Protein AF-A0A183F037-F1 (afdb_monomer)

Structure (mmCIF, N/CA/C/O backbone):
data_AF-A0A183F037-F1
#
_entry.id   AF-A0A183F037-F1
#
loop_
_atom_site.group_PDB
_atom_site.id
_atom_site.type_symbol
_atom_site.label_atom_id
_atom_site.label_alt_id
_atom_site.label_comp_id
_atom_site.label_asym_id
_atom_site.label_entity_id
_atom_site.label_seq_id
_atom_site.pdbx_PDB_ins_code
_atom_site.Cartn_x
_atom_site.Cartn_y
_atom_site.Cartn_z
_atom_site.occupancy
_atom_site.B_iso_or_equiv
_atom_site.auth_seq_id
_atom_site.auth_comp_id
_atom_site.auth_asym_id
_atom_site.auth_atom_id
_atom_site.pdbx_PDB_model_num
ATOM 1 N N . MET A 1 1 ? -24.346 15.676 12.604 1.00 66.50 1 MET A N 1
ATOM 2 C CA . MET A 1 1 ? -23.785 14.468 13.257 1.00 66.50 1 MET A CA 1
ATOM 3 C C . MET A 1 1 ? -22.443 14.844 13.870 1.00 66.50 1 MET A C 1
ATOM 5 O O . MET A 1 1 ? -21.758 15.654 13.260 1.00 66.50 1 MET A O 1
ATOM 9 N N . ARG A 1 2 ? -22.079 14.327 15.052 1.00 74.94 2 ARG A N 1
ATOM 10 C CA . ARG A 1 2 ? -20.677 14.353 15.514 1.00 74.94 2 ARG A CA 1
ATOM 11 C C . ARG A 1 2 ? -20.025 13.062 15.022 1.00 74.94 2 ARG A C 1
ATOM 13 O O . ARG A 1 2 ? -20.641 12.009 15.162 1.00 74.94 2 ARG A O 1
ATOM 20 N N . THR A 1 3 ? -18.837 13.156 14.442 1.00 81.69 3 THR A N 1
ATOM 21 C CA . THR A 1 3 ? -18.153 12.033 13.788 1.00 81.69 3 THR A CA 1
ATOM 22 C C . THR A 1 3 ? -16.709 12.007 14.261 1.00 81.69 3 THR A C 1
ATOM 24 O O . THR A 1 3 ? -16.059 13.050 14.257 1.00 81.69 3 THR A O 1
ATOM 27 N N . VAL A 1 4 ? -16.209 10.831 14.634 1.00 86.56 4 VAL A N 1
ATOM 28 C CA . VAL A 1 4 ? -14.785 10.596 14.900 1.00 86.56 4 VAL A CA 1
ATOM 29 C C . VAL A 1 4 ? -14.270 9.629 13.839 1.00 86.56 4 VAL A C 1
ATOM 31 O O . VAL A 1 4 ? -14.970 8.686 13.474 1.00 86.56 4 VAL A O 1
ATOM 34 N N . CYS A 1 5 ? -13.072 9.887 13.323 1.00 87.12 5 CYS A N 1
ATOM 35 C CA . CYS A 1 5 ? -12.354 8.988 12.427 1.00 87.12 5 CYS A CA 1
ATOM 36 C C . CYS A 1 5 ? -11.126 8.471 13.178 1.00 87.12 5 CYS A C 1
ATOM 38 O O . CYS A 1 5 ? -10.381 9.274 13.738 1.00 87.12 5 CYS A O 1
ATOM 40 N N . VAL A 1 6 ? -10.937 7.153 13.202 1.00 83.88 6 VAL A N 1
ATOM 41 C CA . VAL A 1 6 ? -9.780 6.495 13.818 1.00 83.88 6 VAL A CA 1
ATOM 42 C C . VAL A 1 6 ? -8.971 5.849 12.699 1.00 83.88 6 VAL A C 1
ATOM 44 O O . VAL A 1 6 ? -9.510 5.071 11.917 1.00 83.88 6 VAL A O 1
ATOM 47 N N . GLU A 1 7 ? -7.689 6.185 12.624 1.00 86.81 7 GLU A N 1
ATOM 48 C CA . GLU A 1 7 ? -6.742 5.731 11.603 1.00 86.81 7 GLU A CA 1
ATOM 49 C C . GLU A 1 7 ? -5.415 5.391 12.305 1.00 86.81 7 GLU A C 1
ATOM 51 O O . GLU A 1 7 ? -5.012 6.095 13.233 1.00 86.81 7 GLU A O 1
ATOM 56 N N . LYS A 1 8 ? -4.757 4.295 11.895 1.00 87.88 8 LYS A N 1
ATOM 57 C CA . LYS A 1 8 ? -3.443 3.871 12.427 1.00 87.88 8 LYS A CA 1
ATOM 58 C C . LYS A 1 8 ? -2.287 4.621 11.756 1.00 87.88 8 LYS A C 1
ATOM 60 O O . LYS A 1 8 ? -1.209 4.762 12.328 1.00 87.88 8 LYS A O 1
ATOM 65 N N . SER A 1 9 ? -2.524 5.068 10.528 1.00 85.94 9 SER A N 1
ATOM 66 C CA . SER A 1 9 ? -1.568 5.718 9.636 1.00 85.94 9 SER A CA 1
ATOM 67 C C . SER A 1 9 ? -1.356 7.200 9.998 1.00 85.94 9 SER A C 1
ATOM 69 O O . SER A 1 9 ? -2.287 7.859 10.461 1.00 85.94 9 SER A O 1
ATOM 71 N N . PRO A 1 10 ? -0.165 7.783 9.747 1.00 87.75 10 PRO A N 1
ATOM 72 C CA . PRO A 1 10 ? 0.078 9.213 9.976 1.00 87.75 10 PRO A CA 1
ATOM 73 C C . PRO A 1 10 ? -0.672 10.123 8.983 1.00 87.75 10 PRO A C 1
ATOM 75 O O . PRO A 1 10 ? -0.798 11.323 9.220 1.00 87.75 10 PRO A O 1
ATOM 78 N N . THR A 1 11 ? -1.166 9.565 7.875 1.00 89.56 11 THR A N 1
ATOM 79 C CA . THR A 1 11 ? -1.944 10.247 6.834 1.00 89.56 11 THR A CA 1
ATOM 80 C C . THR A 1 11 ? -3.288 9.553 6.617 1.00 89.56 11 THR A C 1
ATOM 82 O O . THR A 1 11 ? -3.404 8.334 6.705 1.00 89.56 11 THR A O 1
ATOM 85 N N . LEU A 1 12 ? -4.324 10.336 6.303 1.00 90.69 12 LEU A N 1
ATOM 86 C CA . LEU A 1 12 ? -5.650 9.812 5.965 1.00 90.69 12 LEU A CA 1
ATOM 87 C C . LEU A 1 12 ? -5.690 9.230 4.538 1.00 90.69 12 LEU A C 1
ATOM 89 O O . LEU A 1 12 ? -4.810 9.475 3.713 1.00 90.69 12 LEU A O 1
ATOM 93 N N . GLY A 1 13 ? -6.770 8.512 4.218 1.00 86.75 13 GLY A N 1
ATOM 94 C CA . GLY A 1 13 ? -7.094 8.055 2.857 1.00 86.75 13 GLY A CA 1
ATOM 95 C C . GLY A 1 13 ? -6.660 6.625 2.517 1.00 86.75 13 GLY A C 1
ATOM 96 O O . GLY A 1 13 ? -6.934 6.167 1.405 1.00 86.75 13 GLY A O 1
ATOM 97 N N . GLY A 1 14 ? -6.027 5.921 3.463 1.00 89.81 14 GLY A N 1
ATOM 98 C CA . GLY A 1 14 ? -5.719 4.491 3.381 1.00 89.81 14 GLY A CA 1
ATOM 99 C C . GLY A 1 14 ? -4.925 4.076 2.137 1.00 89.81 14 GLY A C 1
ATOM 100 O O . GLY A 1 14 ? -4.224 4.883 1.517 1.00 89.81 14 GLY A O 1
ATOM 101 N N . THR A 1 15 ? -5.064 2.804 1.756 1.00 88.56 15 THR A N 1
ATOM 102 C CA . THR A 1 15 ? -4.336 2.173 0.642 1.00 88.56 15 THR A CA 1
ATOM 103 C C . THR A 1 15 ? -4.514 2.933 -0.676 1.00 88.56 15 THR A C 1
ATOM 105 O O . THR A 1 15 ? -3.538 3.206 -1.365 1.00 88.56 15 THR A O 1
ATOM 108 N N . CYS A 1 16 ? -5.747 3.337 -1.004 1.00 86.69 16 CYS A N 1
ATOM 109 C CA . CYS A 1 16 ? -6.102 3.977 -2.276 1.00 86.69 16 CYS A CA 1
ATOM 110 C C . CYS A 1 16 ? -5.337 5.289 -2.534 1.00 86.69 16 CYS A C 1
ATOM 112 O O . CYS A 1 16 ? -4.820 5.492 -3.636 1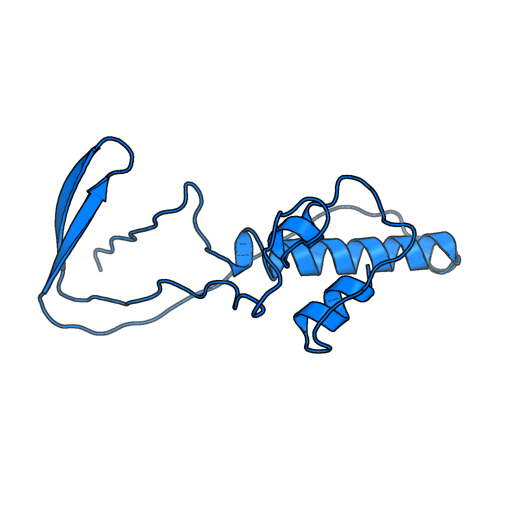.00 86.69 16 CYS A O 1
ATOM 114 N N . LEU A 1 17 ? -5.247 6.163 -1.523 1.00 88.12 17 LEU A N 1
ATOM 115 C CA . LEU A 1 17 ? -4.575 7.458 -1.650 1.00 88.12 17 LEU A CA 1
ATOM 116 C C . LEU A 1 17 ? -3.051 7.350 -1.508 1.00 88.12 17 LEU A C 1
ATOM 118 O O . LEU A 1 17 ? -2.338 8.058 -2.211 1.00 88.12 17 LEU A O 1
ATOM 122 N N . ASN A 1 18 ? -2.560 6.492 -0.609 1.00 87.62 18 ASN A N 1
ATOM 123 C CA . ASN A 1 18 ? -1.157 6.523 -0.188 1.00 87.62 18 ASN A CA 1
ATOM 124 C C . ASN A 1 18 ? -0.261 5.519 -0.942 1.00 87.62 18 ASN A C 1
ATOM 126 O O . ASN A 1 18 ? 0.884 5.848 -1.226 1.00 87.62 18 ASN A O 1
ATOM 130 N N . VAL A 1 19 ? -0.754 4.315 -1.274 1.00 88.06 19 VAL A N 1
ATOM 131 C CA . VAL A 1 19 ? 0.066 3.196 -1.811 1.00 88.06 19 VAL A CA 1
ATOM 132 C C . VAL A 1 19 ? -0.662 2.356 -2.879 1.00 88.06 19 VAL A C 1
ATOM 134 O O . VAL A 1 19 ? -0.389 1.173 -3.063 1.00 88.06 19 VAL A O 1
ATOM 137 N N . GLY A 1 20 ? -1.638 2.953 -3.565 1.00 88.94 20 GLY A N 1
ATOM 138 C CA . GLY A 1 20 ? -2.546 2.249 -4.472 1.00 88.94 20 GLY A CA 1
ATOM 139 C C . GLY A 1 20 ? -2.960 3.101 -5.667 1.00 88.94 20 GLY A C 1
ATOM 140 O O . GLY A 1 20 ? -2.114 3.569 -6.426 1.00 88.94 20 GLY A O 1
ATOM 141 N N . CYS A 1 21 ? -4.267 3.296 -5.851 1.00 88.94 21 CYS A N 1
ATOM 142 C CA . CYS A 1 21 ? -4.841 3.905 -7.051 1.00 88.94 21 CYS A CA 1
ATOM 143 C C . CYS A 1 21 ? -4.229 5.266 -7.414 1.00 88.94 21 CYS A C 1
ATOM 145 O O . CYS A 1 21 ? -3.890 5.477 -8.571 1.00 88.94 21 CYS A O 1
ATOM 147 N N . ILE A 1 22 ? -4.069 6.190 -6.461 1.00 90.31 22 ILE A N 1
ATOM 148 C CA . ILE A 1 22 ? -3.573 7.544 -6.76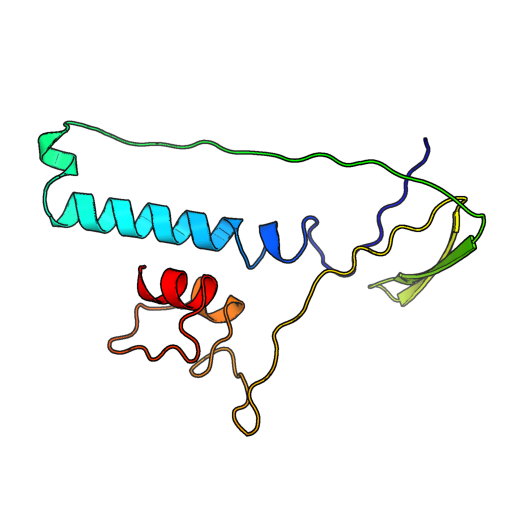3 1.00 90.31 22 ILE A CA 1
ATOM 149 C C . ILE A 1 22 ? -2.104 7.547 -7.239 1.00 90.31 22 ILE A C 1
ATOM 151 O O . ILE A 1 22 ? -1.862 8.060 -8.335 1.00 90.31 22 ILE A O 1
ATOM 155 N N . PRO A 1 23 ? -1.125 6.958 -6.519 1.00 82.38 23 PRO A N 1
ATOM 156 C CA . PRO A 1 23 ? 0.242 6.852 -7.035 1.00 82.38 23 PRO A CA 1
ATOM 157 C C . PRO A 1 23 ? 0.337 5.993 -8.307 1.00 82.38 23 PRO A C 1
ATOM 159 O O . PRO A 1 23 ? 1.027 6.391 -9.242 1.00 82.38 23 PRO A O 1
ATOM 162 N N . SER A 1 24 ? -0.408 4.884 -8.410 1.00 81.12 24 SER A N 1
ATOM 163 C CA . SER A 1 24 ? -0.423 4.042 -9.618 1.00 81.12 24 SER A CA 1
ATOM 164 C C . SER A 1 24 ? -0.925 4.794 -10.857 1.00 81.12 24 SER A C 1
ATOM 166 O O . SER A 1 24 ? -0.241 4.813 -11.880 1.00 81.12 24 SER A O 1
ATOM 168 N N . LYS A 1 25 ? -2.070 5.492 -10.770 1.00 88.38 25 LYS A N 1
ATOM 169 C CA . LYS A 1 25 ? -2.590 6.292 -11.893 1.00 88.38 25 LYS A CA 1
ATOM 170 C C . LYS A 1 25 ? -1.689 7.480 -12.227 1.00 88.38 25 LYS A C 1
ATOM 172 O O . LYS A 1 25 ? -1.594 7.819 -13.401 1.00 88.38 25 LYS A O 1
ATOM 177 N N . SER A 1 26 ? -0.992 8.057 -11.246 1.00 77.50 26 SER A N 1
ATOM 178 C CA . SER A 1 26 ? 0.039 9.075 -11.491 1.00 77.50 26 SER A CA 1
ATOM 179 C C . SER A 1 26 ? 1.200 8.513 -12.325 1.00 77.50 26 SER A C 1
ATOM 181 O O . SER A 1 26 ? 1.529 9.079 -13.366 1.00 77.50 26 SER A O 1
ATOM 183 N N . LEU A 1 27 ? 1.773 7.365 -11.936 1.00 77.44 27 LEU A N 1
ATOM 184 C CA . LEU A 1 27 ? 2.871 6.733 -12.679 1.00 77.44 27 LEU A CA 1
ATOM 185 C C . LEU A 1 27 ? 2.450 6.287 -14.085 1.00 77.44 27 LEU A C 1
ATOM 187 O O . LEU A 1 27 ? 3.121 6.652 -15.044 1.00 77.44 27 LEU A O 1
ATOM 191 N N . LEU A 1 28 ? 1.311 5.601 -14.235 1.00 80.44 28 LEU A N 1
ATOM 192 C CA . LEU A 1 28 ? 0.773 5.199 -15.545 1.00 80.44 28 LEU A CA 1
ATOM 193 C C . LEU A 1 28 ? 0.597 6.388 -16.499 1.00 80.44 28 LEU A C 1
ATOM 195 O O . LEU A 1 28 ? 1.003 6.329 -17.658 1.00 80.44 28 LEU A O 1
ATOM 199 N N . ASN A 1 29 ? 0.011 7.480 -16.005 1.00 80.25 29 ASN A N 1
ATOM 200 C CA . ASN A 1 29 ? -0.164 8.723 -16.752 1.00 80.25 29 ASN A CA 1
ATOM 201 C C . ASN A 1 29 ? 1.191 9.328 -17.167 1.00 80.25 29 ASN A C 1
ATOM 203 O O . ASN A 1 29 ? 1.356 9.766 -18.304 1.00 80.25 29 ASN A O 1
ATOM 207 N N . ASN A 1 30 ? 2.180 9.311 -16.272 1.00 69.00 30 ASN A N 1
ATOM 208 C CA . ASN A 1 30 ? 3.506 9.864 -16.543 1.00 69.00 30 ASN A CA 1
ATOM 209 C C . ASN A 1 30 ? 4.314 9.002 -17.529 1.00 69.00 30 ASN A C 1
ATOM 211 O O . ASN A 1 30 ? 4.944 9.559 -18.427 1.00 69.00 30 ASN A O 1
ATOM 215 N N . SER A 1 31 ? 4.256 7.670 -17.429 1.00 71.12 31 SER A N 1
ATOM 216 C CA . SER A 1 31 ? 4.903 6.766 -18.391 1.00 71.12 31 SER A CA 1
ATOM 217 C C . SER A 1 31 ? 4.219 6.789 -19.761 1.00 71.12 31 SER A C 1
ATOM 219 O O . SER A 1 31 ? 4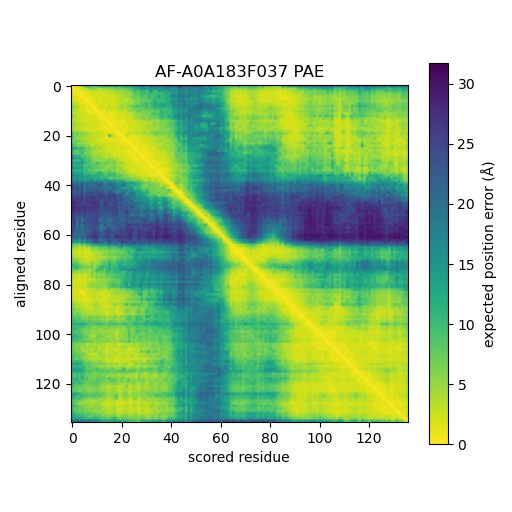.912 6.747 -20.778 1.00 71.12 31 SER A O 1
ATOM 221 N N . LEU A 1 32 ? 2.894 6.989 -19.822 1.00 78.06 32 LEU A N 1
ATOM 222 C CA . LEU A 1 32 ? 2.191 7.281 -21.076 1.00 78.06 32 LEU A CA 1
ATOM 223 C C . LEU A 1 32 ? 2.703 8.582 -21.716 1.00 78.06 32 LEU A C 1
ATOM 225 O O . LEU A 1 32 ? 3.067 8.574 -22.892 1.00 78.06 32 LEU A O 1
ATOM 229 N N . TYR A 1 33 ? 2.808 9.684 -20.963 1.00 66.12 33 TYR A N 1
ATOM 230 C CA . TYR A 1 33 ? 3.377 10.929 -21.496 1.00 66.12 33 TYR A CA 1
ATOM 231 C C . TYR A 1 33 ? 4.854 10.784 -21.894 1.00 66.12 33 TYR A C 1
ATOM 233 O O . TYR A 1 33 ? 5.254 11.325 -22.925 1.00 66.12 33 TYR A O 1
ATOM 241 N N . TYR A 1 34 ? 5.658 10.021 -21.148 1.00 64.69 34 TYR A N 1
ATOM 242 C CA . TYR A 1 34 ? 7.042 9.711 -21.520 1.00 64.69 34 TYR A CA 1
ATOM 243 C C . TYR A 1 34 ? 7.116 8.930 -22.842 1.00 64.69 34 TYR A C 1
ATOM 245 O O . TYR A 1 34 ? 7.908 9.285 -23.717 1.00 64.69 34 TYR A O 1
ATOM 253 N N . HIS A 1 35 ? 6.256 7.923 -23.033 1.00 74.06 35 HIS A N 1
ATOM 254 C CA . HIS A 1 35 ? 6.133 7.192 -24.295 1.00 74.06 35 HIS A CA 1
ATOM 255 C C . HIS A 1 35 ? 5.732 8.131 -25.446 1.00 74.06 35 HIS A C 1
ATOM 257 O O . HIS A 1 35 ? 6.432 8.206 -26.456 1.00 74.06 35 HIS A O 1
ATOM 263 N N . MET A 1 36 ? 4.668 8.923 -25.274 1.00 68.19 36 MET A N 1
ATOM 264 C CA . MET A 1 36 ? 4.201 9.892 -26.277 1.00 68.19 36 MET A CA 1
ATOM 265 C C . MET A 1 36 ? 5.252 10.962 -26.622 1.00 68.19 36 MET A C 1
ATOM 267 O O . MET A 1 36 ? 5.308 11.419 -27.763 1.00 68.19 36 MET A O 1
ATOM 271 N N . ALA A 1 37 ? 6.097 11.364 -25.668 1.00 63.16 37 A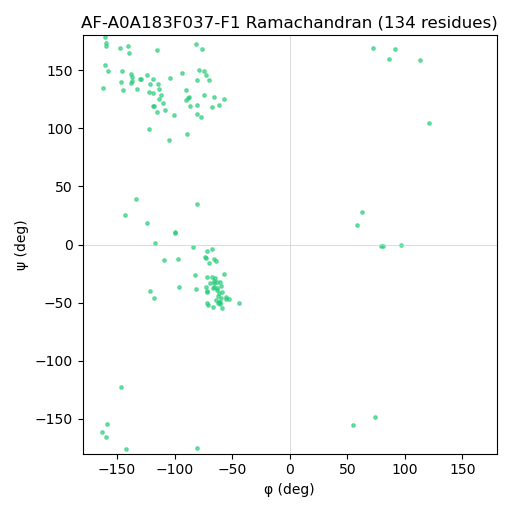LA A N 1
ATOM 272 C CA . ALA A 1 37 ? 7.205 12.287 -25.913 1.00 63.16 37 ALA A CA 1
ATOM 273 C C . ALA A 1 37 ? 8.328 11.608 -26.711 1.00 63.16 37 ALA A C 1
ATOM 275 O O . ALA A 1 37 ? 8.761 12.121 -27.741 1.00 63.16 37 ALA A O 1
ATOM 276 N N . LYS A 1 38 ? 8.761 10.423 -26.266 1.00 64.50 38 LYS A N 1
ATOM 277 C CA . LYS A 1 38 ? 9.847 9.642 -26.874 1.00 64.50 38 LYS A CA 1
ATOM 278 C C . LYS A 1 38 ? 9.536 9.186 -28.303 1.00 64.50 38 LYS A C 1
ATOM 280 O O . LYS A 1 38 ? 10.448 9.100 -29.119 1.00 64.50 38 LYS A O 1
ATOM 285 N N . HIS A 1 39 ? 8.265 8.918 -28.599 1.00 70.88 39 HIS A N 1
ATOM 286 C CA . HIS A 1 39 ? 7.788 8.483 -29.914 1.00 70.88 39 HIS A CA 1
ATOM 287 C C . HIS A 1 39 ? 7.172 9.623 -30.757 1.00 70.88 39 HIS A C 1
ATOM 289 O O . HIS A 1 39 ? 6.608 9.370 -31.817 1.00 70.88 39 HIS A O 1
ATOM 295 N N . GLY A 1 40 ? 7.320 10.888 -30.332 1.00 58.00 40 GLY A N 1
ATOM 296 C CA . GLY A 1 40 ? 7.015 12.080 -31.141 1.00 58.00 40 GLY A CA 1
ATOM 297 C C . GLY A 1 40 ? 5.540 12.504 -31.214 1.00 58.00 40 GLY A C 1
ATOM 298 O O . GLY A 1 40 ? 5.233 13.540 -31.805 1.00 58.00 40 GLY A O 1
ATOM 299 N N . GLU A 1 41 ? 4.621 11.769 -30.584 1.00 62.81 41 GLU A N 1
ATOM 300 C CA . GLU A 1 41 ? 3.182 12.082 -30.566 1.00 62.81 41 GLU A CA 1
ATOM 301 C C . GLU A 1 41 ? 2.838 13.387 -29.834 1.00 62.81 41 GLU A C 1
ATOM 303 O O . GLU A 1 41 ? 1.847 14.040 -30.161 1.00 62.81 41 GLU A O 1
ATOM 308 N N . LEU A 1 42 ? 3.639 13.789 -28.843 1.00 56.00 42 LEU A N 1
ATOM 309 C CA . LEU A 1 42 ? 3.478 15.098 -28.198 1.00 56.00 42 LEU A CA 1
ATOM 310 C C . LEU A 1 42 ? 3.934 16.242 -29.117 1.00 56.00 42 LEU A C 1
ATOM 312 O O . LEU A 1 42 ? 3.285 17.288 -29.165 1.00 56.00 42 LEU A O 1
ATOM 316 N N . SER A 1 43 ? 4.994 16.031 -29.905 1.00 50.62 43 SER A N 1
ATOM 317 C CA . SER A 1 43 ? 5.496 17.017 -30.870 1.00 50.62 43 SER A CA 1
ATOM 318 C C . SER A 1 43 ? 4.510 17.263 -32.014 1.00 50.62 43 SER A C 1
ATOM 320 O O . SER A 1 43 ? 4.328 18.411 -32.412 1.00 50.62 43 SER A O 1
ATOM 322 N N . SER A 1 44 ? 3.806 16.229 -32.491 1.00 54.78 44 SER A N 1
ATOM 323 C CA . SER A 1 44 ? 2.759 16.376 -33.517 1.00 54.78 44 SER A CA 1
ATOM 324 C C . SER A 1 44 ? 1.473 17.052 -33.013 1.00 54.78 44 SER A C 1
ATOM 326 O O . SER A 1 44 ? 0.587 17.345 -33.815 1.00 54.78 44 SER A O 1
ATOM 328 N N . ARG A 1 45 ? 1.369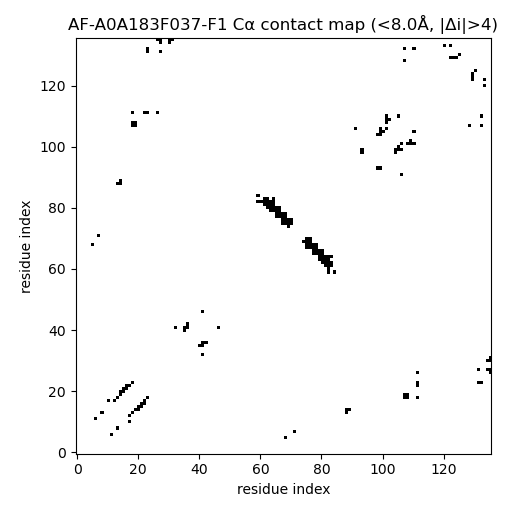 17.328 -31.703 1.00 54.78 45 ARG A N 1
ATOM 329 C CA . ARG A 1 45 ? 0.209 17.967 -31.053 1.00 54.78 45 ARG A CA 1
ATOM 330 C C . ARG A 1 45 ? 0.519 19.327 -30.406 1.00 54.78 45 ARG A C 1
ATOM 332 O O . ARG A 1 45 ? -0.385 19.940 -29.849 1.00 54.78 45 ARG A O 1
ATOM 339 N N . GLY A 1 46 ? 1.760 19.819 -30.493 1.00 44.03 46 GLY A N 1
ATOM 340 C CA . GLY A 1 46 ? 2.121 21.216 -30.193 1.00 44.03 46 GLY A CA 1
ATOM 341 C C . GLY A 1 46 ? 1.884 21.700 -28.752 1.00 44.03 46 GLY A C 1
ATOM 342 O O . GLY A 1 46 ? 1.625 22.884 -28.554 1.00 44.03 46 GLY A O 1
ATOM 343 N N . CYS A 1 47 ? 1.932 20.813 -27.752 1.00 41.28 47 CYS A N 1
ATOM 344 C CA . CYS A 1 47 ? 1.534 21.121 -26.369 1.00 41.28 47 CYS A CA 1
ATOM 345 C C . CYS A 1 47 ? 2.706 21.320 -25.384 1.00 41.28 47 CYS A C 1
ATOM 347 O O . CYS A 1 47 ? 3.669 20.555 -25.385 1.00 41.28 47 CYS A O 1
ATOM 349 N N . THR A 1 48 ? 2.532 22.263 -24.449 1.00 38.88 48 THR A N 1
ATOM 350 C CA . THR A 1 48 ? 3.355 22.478 -23.235 1.00 38.88 48 THR A CA 1
ATOM 351 C C . THR A 1 48 ? 2.454 22.293 -21.992 1.00 38.88 48 THR A C 1
ATOM 353 O O . THR A 1 48 ? 1.284 22.662 -22.054 1.00 38.88 48 THR A O 1
ATOM 356 N N . LEU A 1 49 ? 2.932 21.694 -20.884 1.00 35.06 49 LEU A N 1
ATOM 357 C CA . LEU A 1 49 ? 2.079 20.991 -19.884 1.00 35.06 49 LEU A CA 1
ATOM 358 C C . LEU A 1 49 ? 2.283 21.380 -18.393 1.00 35.06 49 LEU A C 1
ATOM 360 O O . LEU A 1 49 ? 3.426 21.534 -17.976 1.00 35.06 49 LEU A O 1
ATOM 364 N N . TYR A 1 50 ? 1.194 21.437 -17.584 1.00 31.16 50 TYR A N 1
ATOM 365 C CA . TYR A 1 50 ? 1.168 21.643 -16.102 1.00 31.16 50 TYR A CA 1
ATOM 366 C C . TYR A 1 50 ? -0.190 21.229 -15.390 1.00 31.16 50 TYR A C 1
ATOM 368 O O . TYR A 1 50 ? -1.239 21.688 -15.826 1.00 31.16 50 TYR A O 1
ATOM 376 N N . ALA A 1 51 ? -0.144 20.504 -14.235 1.00 30.75 51 ALA A N 1
ATOM 377 C CA . ALA A 1 51 ? -1.058 20.472 -13.018 1.00 30.75 51 ALA A CA 1
ATOM 378 C C . ALA A 1 51 ? -2.533 19.856 -12.927 1.00 30.75 51 ALA A C 1
ATOM 380 O O . ALA A 1 51 ? -3.159 19.603 -13.945 1.00 30.75 51 ALA A O 1
ATOM 381 N N . VAL A 1 52 ? -3.107 19.722 -11.677 1.00 25.78 52 VAL A N 1
ATOM 382 C CA . VAL A 1 52 ? -4.555 19.523 -11.184 1.00 25.78 52 VAL A CA 1
ATOM 383 C C . VAL A 1 52 ? -4.995 18.157 -10.472 1.00 25.78 52 VAL A C 1
ATOM 385 O O . VAL A 1 52 ? -4.265 17.179 -10.561 1.00 25.78 52 VAL A O 1
ATOM 388 N N . PHE A 1 53 ? -6.110 18.109 -9.665 1.00 20.78 53 PHE A N 1
ATOM 389 C CA . PHE A 1 53 ? -6.713 17.028 -8.760 1.00 20.78 53 PHE A CA 1
ATOM 390 C C . PHE A 1 53 ? -8.256 17.304 -8.444 1.00 20.78 53 PHE A C 1
ATOM 392 O O . PHE A 1 53 ? -8.692 18.344 -8.924 1.00 20.78 53 PHE A O 1
ATOM 399 N N . PHE A 1 54 ? -9.214 16.628 -7.713 1.00 20.62 54 PHE A N 1
ATOM 400 C CA . PHE A 1 54 ? -9.482 15.464 -6.763 1.00 20.62 54 PHE A CA 1
ATOM 401 C C . PHE A 1 54 ? -11.041 15.060 -6.817 1.00 20.62 54 PHE A C 1
ATOM 403 O O . PHE A 1 54 ? -11.598 15.369 -7.861 1.00 20.62 54 PHE A O 1
ATOM 410 N N . ARG A 1 55 ? -11.920 14.452 -5.933 1.00 25.14 55 ARG A N 1
ATOM 411 C CA . ARG A 1 55 ? -12.078 13.886 -4.523 1.00 25.14 55 ARG A CA 1
ATOM 412 C C . ARG A 1 55 ? -13.348 12.927 -4.354 1.00 25.14 55 ARG A C 1
ATOM 414 O O . ARG A 1 55 ? -13.802 12.429 -5.373 1.00 25.14 55 ARG A O 1
ATOM 421 N N . VAL A 1 56 ? -13.903 12.602 -3.137 1.00 26.69 56 VAL A N 1
ATOM 422 C CA . VAL A 1 56 ? -14.878 11.460 -2.820 1.00 26.69 56 VAL A CA 1
ATOM 423 C C . VAL A 1 56 ? -15.946 11.723 -1.668 1.00 26.69 56 VAL A C 1
ATOM 425 O O . VAL A 1 56 ? -15.771 12.707 -0.953 1.00 26.69 56 VAL A O 1
ATOM 428 N N . LEU A 1 57 ? -17.008 10.878 -1.443 1.00 24.34 57 LEU A N 1
ATOM 429 C CA . LEU A 1 57 ? -18.130 10.984 -0.419 1.00 24.34 57 LEU A CA 1
ATOM 430 C C . LEU A 1 57 ? -18.645 9.636 0.263 1.00 24.34 57 LEU A C 1
ATOM 432 O O . LEU A 1 57 ? -18.047 8.594 0.012 1.00 24.34 57 LEU A O 1
ATOM 436 N N . SER A 1 58 ? -19.705 9.626 1.133 1.00 29.72 58 SER A N 1
ATOM 437 C CA . SER A 1 58 ? -20.157 8.516 2.065 1.00 29.72 58 SER A CA 1
ATOM 438 C C . SER A 1 58 ? -21.648 8.551 2.597 1.00 29.72 58 SER A C 1
ATOM 440 O O . SER A 1 58 ? -22.307 9.559 2.361 1.00 29.72 58 SER A O 1
ATOM 442 N N . LEU A 1 59 ? -22.176 7.520 3.339 1.00 28.73 59 LEU A N 1
ATOM 443 C CA . LEU A 1 59 ? -23.470 7.476 4.139 1.00 28.73 59 LEU A CA 1
ATOM 444 C C . LEU A 1 59 ? -23.543 6.339 5.264 1.00 28.73 59 LEU A C 1
ATOM 446 O O . LEU A 1 59 ? -22.614 5.534 5.300 1.00 28.73 59 LEU A O 1
ATOM 450 N N . PRO A 1 60 ? -24.557 6.255 6.205 1.00 46.09 60 PRO A N 1
ATOM 451 C CA . PRO A 1 60 ? -24.480 5.514 7.518 1.00 46.09 60 PRO A CA 1
ATOM 452 C C . PRO A 1 60 ? -25.714 4.690 8.078 1.00 46.09 60 PRO A C 1
ATOM 454 O O . PRO A 1 60 ? -26.843 4.922 7.657 1.00 46.09 60 PRO A O 1
ATOM 457 N N . HIS A 1 61 ? -25.547 3.880 9.164 1.00 34.50 61 HIS A N 1
ATOM 458 C CA . HIS A 1 61 ? -26.508 3.727 10.318 1.00 34.50 61 HIS A CA 1
ATOM 459 C C . HIS A 1 61 ? -25.867 3.149 11.631 1.00 34.50 61 HIS A C 1
ATOM 461 O O . HIS A 1 61 ? -24.648 3.249 11.767 1.00 34.50 61 HIS A O 1
ATOM 467 N N . ALA A 1 62 ? -26.649 2.688 12.637 1.00 35.03 62 ALA A N 1
ATOM 468 C CA . ALA A 1 62 ? -26.370 2.837 14.088 1.00 35.03 62 ALA A CA 1
ATOM 469 C C . ALA A 1 62 ? -26.635 1.626 15.040 1.00 35.03 62 ALA A C 1
ATOM 471 O O . ALA A 1 62 ? -27.634 0.925 14.895 1.00 35.03 62 ALA A O 1
ATOM 472 N N . GLN A 1 63 ? -25.812 1.494 16.099 1.00 41.84 63 GLN A N 1
ATOM 473 C CA . GLN A 1 63 ? -26.186 1.110 17.481 1.00 41.84 63 GLN A CA 1
ATOM 474 C C . GLN A 1 63 ? -25.092 1.532 18.502 1.00 41.84 63 GLN A C 1
ATOM 476 O O . GLN A 1 63 ? -23.929 1.697 18.138 1.00 41.84 63 GLN A O 1
ATOM 481 N N . ASN A 1 64 ? -25.462 1.751 19.773 1.00 63.34 64 ASN A N 1
ATOM 482 C CA . ASN A 1 64 ? -24.614 2.414 20.782 1.00 63.34 64 ASN A CA 1
ATOM 483 C C . ASN A 1 64 ? -23.518 1.481 21.344 1.00 63.34 64 ASN A C 1
ATOM 485 O O . ASN A 1 64 ? -23.824 0.551 22.086 1.00 63.34 64 ASN A O 1
ATOM 489 N N . ALA A 1 65 ? -22.255 1.742 21.004 1.00 61.91 65 ALA A N 1
ATOM 490 C CA . ALA A 1 65 ? -21.100 0.892 21.294 1.00 61.91 65 ALA A CA 1
ATOM 491 C C . ALA A 1 65 ? -19.860 1.713 21.711 1.00 61.91 65 ALA A C 1
ATOM 493 O O . ALA A 1 65 ? -19.801 2.928 21.509 1.00 61.91 65 ALA A O 1
ATOM 494 N N . VAL A 1 66 ? -18.864 1.043 22.300 1.00 75.94 66 VAL A N 1
ATOM 495 C CA . VAL A 1 66 ? -17.612 1.655 22.781 1.00 75.94 66 VAL A CA 1
ATOM 496 C C . VAL A 1 66 ? -16.434 1.139 21.958 1.00 75.94 66 VAL A C 1
ATOM 498 O O . VAL A 1 66 ? -16.318 -0.064 21.735 1.00 75.94 66 VAL A O 1
ATOM 501 N N . VAL A 1 67 ? -15.558 2.044 21.520 1.00 77.00 67 VAL A N 1
ATOM 502 C CA . VAL A 1 67 ? -14.320 1.729 20.792 1.00 77.00 67 VAL A CA 1
ATOM 503 C C . VAL A 1 67 ? -13.125 2.200 21.614 1.00 77.00 67 VAL A C 1
ATOM 505 O O . VAL A 1 67 ? -12.989 3.397 21.861 1.00 77.00 67 VAL A O 1
ATOM 508 N N . THR A 1 68 ? -12.245 1.278 22.005 1.00 76.19 68 THR A N 1
ATOM 509 C CA . THR A 1 68 ? -10.967 1.612 22.650 1.00 76.19 68 THR A CA 1
ATOM 510 C C . THR A 1 68 ? -9.882 1.796 21.593 1.00 76.19 68 THR A C 1
ATOM 512 O O . THR A 1 68 ? -9.628 0.895 20.793 1.00 76.19 68 THR A O 1
ATOM 515 N N . VAL A 1 69 ? -9.221 2.952 21.600 1.00 85.44 69 VAL A N 1
ATOM 516 C CA . VAL A 1 69 ? -8.141 3.316 20.677 1.00 85.44 69 VAL A CA 1
ATOM 517 C C . VAL A 1 69 ? -6.823 3.359 21.441 1.00 85.44 69 VAL A C 1
ATOM 519 O O . VAL A 1 69 ? -6.679 4.134 22.382 1.00 85.44 69 VAL A O 1
ATOM 522 N N . LYS A 1 70 ? -5.841 2.557 21.016 1.00 83.00 70 LYS A N 1
ATOM 523 C CA . LYS A 1 70 ? -4.453 2.663 21.492 1.00 83.00 70 LYS A CA 1
ATOM 524 C C . LYS A 1 70 ? -3.751 3.789 20.743 1.00 83.00 70 LYS A C 1
ATOM 526 O O . LYS A 1 70 ? -3.654 3.747 19.517 1.00 83.00 70 LYS A O 1
ATOM 531 N N . LEU A 1 71 ? -3.279 4.796 21.471 1.00 85.50 71 LEU A N 1
ATOM 532 C CA . LEU A 1 71 ? -2.648 5.975 20.883 1.00 85.50 71 LEU A CA 1
ATOM 533 C C . LEU A 1 71 ? -1.188 5.680 20.514 1.00 85.50 71 LEU A C 1
ATOM 535 O O . LEU A 1 71 ? -0.458 5.028 21.259 1.00 85.50 71 LEU A O 1
ATOM 539 N N . SER A 1 72 ? -0.724 6.219 19.384 1.00 79.69 72 SER A N 1
ATOM 540 C CA . SER A 1 72 ? 0.636 5.991 18.860 1.00 79.69 72 SER A CA 1
ATOM 541 C C . SER A 1 72 ? 1.764 6.561 19.732 1.00 79.69 72 SER A C 1
ATOM 543 O O . SER A 1 72 ? 2.925 6.212 19.538 1.00 79.69 7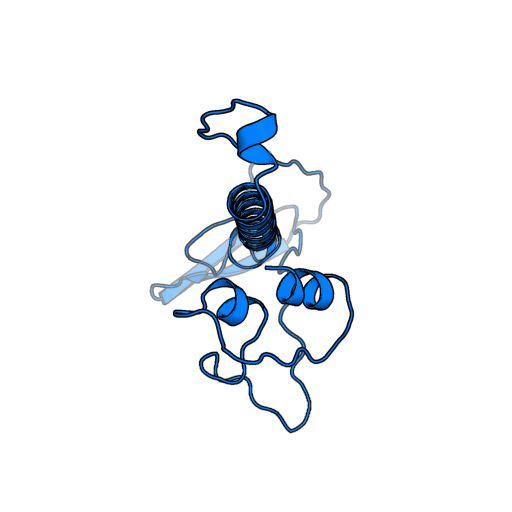2 SER A O 1
ATOM 545 N N . LYS A 1 73 ? 1.432 7.409 20.715 1.00 85.00 73 LYS A N 1
ATOM 546 C CA . LYS A 1 73 ? 2.349 7.928 21.748 1.00 85.00 73 LYS A CA 1
ATOM 547 C C . LYS A 1 73 ? 2.239 7.181 23.090 1.00 85.00 73 LYS A C 1
ATOM 549 O O . LYS A 1 73 ? 2.814 7.627 24.078 1.00 85.00 73 LYS A O 1
ATOM 554 N N . GLY A 1 74 ? 1.509 6.064 23.126 1.00 78.81 74 GLY A N 1
ATOM 555 C CA . GLY A 1 74 ? 1.110 5.369 24.349 1.00 78.81 74 GLY A CA 1
ATOM 556 C C . GLY A 1 74 ? -0.186 5.925 24.952 1.00 78.81 74 GLY A C 1
ATOM 557 O O . GLY A 1 74 ? -0.587 7.053 24.669 1.00 78.81 74 GLY A O 1
ATOM 558 N N . GLY A 1 75 ? -0.836 5.114 25.789 1.00 86.12 75 GLY A N 1
ATOM 559 C CA . GLY A 1 75 ? -2.154 5.400 26.365 1.00 86.12 75 GLY A CA 1
ATOM 560 C C . GLY A 1 75 ? -3.325 4.850 25.542 1.00 86.12 75 GLY A C 1
ATOM 561 O O . GLY A 1 75 ? -3.161 4.408 24.402 1.00 86.12 75 GLY A O 1
ATOM 562 N N . GLU A 1 76 ? -4.513 4.872 26.145 1.00 90.56 76 GLU A N 1
ATOM 563 C CA . GLU A 1 76 ? -5.772 4.427 25.541 1.00 90.56 76 GLU A CA 1
ATOM 564 C C . GLU A 1 76 ? -6.858 5.500 25.692 1.00 90.56 76 GLU A C 1
ATOM 566 O O . GLU A 1 76 ? -6.953 6.154 26.730 1.00 90.56 76 GLU A O 1
ATOM 571 N N . GLU A 1 77 ? -7.699 5.649 24.669 1.00 87.44 77 GLU A N 1
ATOM 572 C CA . GLU A 1 77 ? -8.883 6.514 24.668 1.00 87.44 77 GLU A CA 1
ATOM 573 C C . GLU A 1 77 ? -10.137 5.673 24.379 1.00 87.44 77 GLU A C 1
ATOM 575 O O . GLU A 1 77 ? -10.107 4.798 23.512 1.00 87.44 77 GLU A O 1
ATOM 580 N N . GLN A 1 78 ? -11.245 5.918 25.088 1.00 82.94 78 GLN A N 1
ATOM 581 C CA . GLN A 1 78 ? -12.518 5.220 24.859 1.00 82.94 78 GLN A CA 1
ATOM 582 C C . GLN A 1 78 ? -13.552 6.149 24.219 1.00 82.94 78 GLN A C 1
ATOM 584 O O . GLN A 1 78 ? -14.012 7.114 24.828 1.00 82.94 78 GLN A O 1
ATOM 589 N N . ILE A 1 79 ? -13.960 5.817 22.995 1.00 82.75 79 ILE A N 1
ATOM 590 C CA . ILE A 1 79 ? -14.948 6.565 22.217 1.00 82.75 79 ILE A CA 1
ATOM 591 C C . ILE A 1 79 ? -16.299 5.851 22.327 1.00 82.75 79 ILE A C 1
ATOM 593 O O . ILE A 1 79 ? -16.489 4.770 21.769 1.00 82.75 79 ILE A O 1
ATOM 597 N N . VAL A 1 80 ? -17.260 6.471 23.014 1.00 82.31 80 VAL A N 1
ATOM 598 C CA . VAL A 1 80 ? -18.658 6.008 23.050 1.00 82.31 80 VAL A CA 1
ATOM 599 C C . VAL A 1 80 ? -19.410 6.604 21.857 1.00 82.31 80 VAL A C 1
ATOM 601 O O . VAL A 1 80 ? -19.513 7.825 21.731 1.00 82.31 80 VAL A O 1
ATOM 604 N N . THR A 1 81 ? -19.944 5.761 20.972 1.00 73.88 81 THR A N 1
ATOM 605 C CA . THR A 1 81 ? -20.584 6.186 19.717 1.00 73.88 81 THR A CA 1
ATOM 606 C C . THR A 1 81 ? -21.881 5.429 19.438 1.00 73.88 81 THR A C 1
ATOM 608 O O . THR A 1 81 ? -21.981 4.230 19.677 1.00 73.88 81 THR A O 1
ATOM 611 N N . ARG A 1 82 ? -22.871 6.116 18.852 1.00 73.62 82 ARG A N 1
ATOM 612 C CA . ARG A 1 82 ? -24.109 5.490 18.350 1.00 73.62 82 ARG A CA 1
ATOM 613 C C . ARG A 1 82 ? -23.914 4.682 17.072 1.00 73.62 82 ARG A C 1
ATOM 615 O O . ARG A 1 82 ? -24.842 3.998 16.664 1.00 73.62 82 ARG A O 1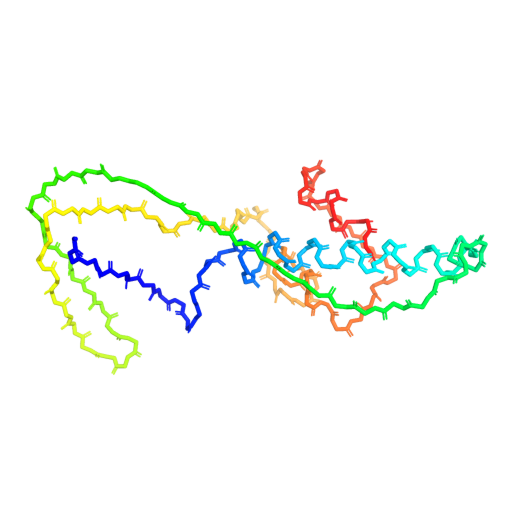
ATOM 622 N N . ASN A 1 83 ? -22.769 4.790 16.406 1.00 69.38 83 ASN A N 1
ATOM 623 C CA . ASN A 1 83 ? -22.524 4.176 15.107 1.00 69.38 83 ASN A CA 1
ATOM 624 C C . ASN A 1 83 ? -21.056 3.735 15.031 1.00 69.38 83 ASN A C 1
ATOM 626 O O . ASN A 1 83 ? -20.165 4.541 15.308 1.00 69.38 83 ASN A O 1
ATOM 630 N N . ILE A 1 84 ? -20.798 2.504 14.586 1.00 74.00 84 ILE A N 1
ATOM 631 C CA . ILE A 1 84 ? -19.462 2.043 14.182 1.00 74.00 84 ILE A CA 1
ATOM 632 C C . ILE A 1 84 ? -19.534 1.650 12.706 1.00 74.00 84 ILE A C 1
ATOM 634 O O . ILE A 1 84 ? -20.417 0.896 12.305 1.00 74.00 84 ILE A O 1
ATOM 638 N N . LEU A 1 85 ? -18.589 2.151 11.910 1.00 75.75 85 LEU A N 1
ATOM 639 C CA . LEU A 1 85 ? -18.335 1.701 10.545 1.00 75.75 85 LEU A CA 1
ATOM 640 C C . LEU A 1 85 ? -16.935 1.086 10.513 1.00 75.75 85 LEU A C 1
ATOM 642 O O . LEU A 1 85 ? -15.949 1.790 10.719 1.00 75.75 85 LEU A O 1
ATOM 646 N N . VAL A 1 86 ? -16.846 -0.221 10.263 1.00 76.38 86 VAL A N 1
ATOM 647 C CA . VAL A 1 86 ? -15.557 -0.896 10.074 1.00 76.38 86 VAL A CA 1
ATOM 648 C C . VAL A 1 86 ? -15.094 -0.648 8.640 1.00 76.38 86 VAL A C 1
ATOM 650 O O . VAL A 1 86 ? -15.710 -1.124 7.692 1.00 76.38 86 VAL A O 1
ATOM 653 N N . ALA A 1 87 ? -14.017 0.121 8.494 1.00 80.31 87 ALA A N 1
ATOM 654 C CA . ALA A 1 87 ? -13.434 0.511 7.210 1.00 80.31 87 ALA A CA 1
ATOM 655 C C . ALA A 1 87 ? -11.902 0.322 7.207 1.00 80.31 87 ALA A C 1
ATOM 657 O O . ALA A 1 87 ? -11.164 1.146 6.679 1.00 80.31 87 ALA A O 1
ATOM 658 N N . SER A 1 88 ? -11.418 -0.767 7.817 1.00 77.62 88 SER A N 1
ATOM 659 C CA . SER A 1 88 ? -9.988 -1.064 8.028 1.00 77.62 88 SER A CA 1
ATOM 660 C C . SER A 1 88 ? -9.174 -1.348 6.755 1.00 77.62 88 SER A C 1
ATOM 662 O O . SER A 1 88 ? -7.963 -1.529 6.841 1.00 77.62 88 SER A O 1
ATOM 664 N N . GLY A 1 89 ? -9.814 -1.391 5.584 1.00 83.38 89 GLY A N 1
ATOM 665 C CA . GLY A 1 89 ? -9.163 -1.651 4.301 1.00 83.38 89 GLY A CA 1
ATOM 666 C C . GLY A 1 89 ? -8.757 -3.114 4.104 1.00 83.38 89 GLY A C 1
ATOM 667 O O . GLY A 1 89 ? -9.432 -4.030 4.572 1.00 83.38 89 GLY A O 1
ATOM 668 N N . SER A 1 90 ? -7.668 -3.314 3.366 1.00 85.44 90 SER A N 1
ATOM 669 C CA . SER A 1 90 ? -7.138 -4.615 2.951 1.00 85.44 90 SER A CA 1
ATOM 670 C C . SER A 1 90 ? -5.610 -4.578 2.906 1.00 85.44 90 SER A C 1
ATOM 672 O O . SER A 1 90 ? -5.031 -3.540 2.574 1.00 85.44 90 SER A O 1
ATOM 674 N N . GLU A 1 91 ? -4.971 -5.713 3.173 1.00 86.75 91 GLU A N 1
ATOM 675 C CA . GLU A 1 91 ? -3.511 -5.873 3.188 1.00 86.75 91 GLU A CA 1
ATOM 676 C C . GLU A 1 91 ? -3.064 -6.840 2.066 1.00 86.75 91 GLU A C 1
ATOM 678 O O . GLU A 1 91 ? -3.899 -7.474 1.418 1.00 86.75 91 GLU A O 1
ATOM 683 N N . VAL A 1 92 ? -1.762 -6.901 1.764 1.00 88.94 92 VAL A N 1
ATOM 684 C CA . VAL A 1 92 ? -1.230 -7.689 0.634 1.00 88.94 92 VAL A CA 1
ATOM 685 C C . VAL A 1 92 ? -1.250 -9.184 0.965 1.00 88.94 92 VAL A C 1
ATOM 687 O O . VAL A 1 92 ? -0.706 -9.597 1.986 1.00 88.94 92 VAL A O 1
ATOM 690 N N . THR A 1 93 ? -1.817 -10.011 0.082 1.00 89.38 93 THR A N 1
ATOM 691 C CA . THR A 1 93 ? -1.757 -11.476 0.209 1.00 89.38 93 THR A CA 1
ATOM 692 C C . THR A 1 93 ? -0.314 -11.968 0.013 1.00 89.38 93 THR A C 1
ATOM 694 O O . THR A 1 93 ? 0.232 -11.774 -1.075 1.00 89.38 93 THR A O 1
ATOM 697 N N . PRO A 1 94 ? 0.320 -12.618 1.009 1.00 87.19 94 PRO A N 1
ATOM 698 C CA . PRO A 1 94 ? 1.681 -13.130 0.870 1.00 87.19 94 PRO A CA 1
ATOM 699 C C . PRO A 1 94 ? 1.721 -14.364 -0.041 1.00 87.19 94 PRO A C 1
ATOM 701 O O . PRO A 1 94 ? 0.804 -15.188 -0.030 1.00 87.19 94 PRO A O 1
ATOM 704 N N . PHE A 1 95 ? 2.807 -14.528 -0.800 1.00 89.75 95 PHE A N 1
ATOM 705 C CA . PHE A 1 95 ? 3.011 -15.711 -1.635 1.00 89.75 95 PHE A CA 1
ATOM 706 C C . PHE A 1 95 ? 3.728 -16.822 -0.834 1.00 89.75 95 PHE A C 1
ATOM 708 O O . PHE A 1 95 ? 4.801 -16.570 -0.279 1.00 89.75 95 PHE A O 1
ATOM 715 N N . PRO A 1 96 ? 3.190 -18.056 -0.751 1.00 91.56 96 PRO A N 1
ATOM 716 C CA . PRO A 1 96 ? 3.809 -19.130 0.027 1.00 91.56 96 PRO A CA 1
ATOM 717 C C . PRO A 1 96 ? 5.251 -19.434 -0.405 1.00 91.56 96 PRO A C 1
ATOM 719 O O . PRO A 1 96 ? 5.517 -19.717 -1.570 1.00 91.56 96 PRO A O 1
ATOM 722 N N . GLY A 1 97 ? 6.184 -19.392 0.549 1.00 91.62 97 GLY A N 1
ATOM 723 C CA . GLY A 1 97 ? 7.607 -19.667 0.314 1.00 91.62 97 GLY A CA 1
ATOM 724 C C . GLY A 1 97 ? 8.415 -18.517 -0.304 1.00 91.62 97 GLY A C 1
ATOM 725 O O . GLY A 1 97 ? 9.620 -18.676 -0.474 1.00 91.62 97 GLY A O 1
ATOM 726 N N . ILE A 1 98 ? 7.797 -17.368 -0.605 1.00 91.62 98 ILE A N 1
ATOM 727 C CA . ILE A 1 98 ? 8.478 -16.190 -1.161 1.00 91.62 98 ILE A CA 1
ATOM 728 C C . ILE A 1 98 ? 8.251 -14.990 -0.220 1.00 91.62 98 ILE A C 1
ATOM 730 O O . ILE A 1 98 ? 7.176 -14.386 -0.256 1.00 91.62 98 ILE A O 1
ATOM 734 N N . PRO A 1 99 ? 9.220 -14.640 0.650 1.00 92.56 99 PRO A N 1
ATOM 735 C CA . PRO A 1 99 ? 9.120 -13.448 1.486 1.00 92.56 99 PRO A CA 1
ATOM 736 C C . PRO A 1 99 ? 9.248 -12.180 0.632 1.00 92.56 99 PRO A C 1
ATOM 738 O O . PRO A 1 99 ? 10.051 -12.128 -0.295 1.00 92.56 99 PRO A O 1
ATOM 741 N N . ILE A 1 100 ? 8.467 -11.155 0.971 1.00 93.69 100 ILE A N 1
ATOM 742 C CA . ILE A 1 100 ? 8.569 -9.812 0.386 1.00 93.69 100 ILE A CA 1
ATOM 743 C C . ILE A 1 100 ? 9.607 -9.034 1.202 1.00 93.69 100 ILE A C 1
ATOM 745 O O . ILE A 1 100 ? 9.494 -8.969 2.427 1.00 93.69 100 ILE A O 1
ATOM 749 N N . ASP A 1 101 ? 10.606 -8.462 0.530 1.00 92.38 101 ASP A N 1
ATOM 750 C CA . ASP A 1 101 ? 11.694 -7.679 1.135 1.00 92.38 101 ASP A CA 1
ATOM 751 C C . ASP A 1 101 ? 11.606 -6.169 0.820 1.00 92.38 101 ASP A C 1
ATOM 753 O O . ASP A 1 101 ? 12.256 -5.364 1.483 1.00 92.38 101 ASP A O 1
ATOM 757 N N . GLU A 1 102 ? 10.770 -5.781 -0.152 1.00 92.44 102 GLU A N 1
ATOM 758 C CA . GLU A 1 102 ? 10.625 -4.414 -0.685 1.00 92.44 102 GLU A CA 1
ATOM 759 C C . GLU A 1 102 ? 11.921 -3.798 -1.280 1.00 92.44 102 GLU A C 1
ATOM 761 O O . GLU A 1 102 ? 11.976 -2.593 -1.539 1.00 92.44 102 GLU A O 1
ATOM 766 N N . GLU A 1 103 ? 12.937 -4.618 -1.587 1.00 87.94 103 GLU A N 1
ATOM 767 C CA . GLU A 1 103 ? 14.172 -4.225 -2.291 1.00 87.94 103 GLU A CA 1
ATOM 768 C C . GLU A 1 103 ? 14.366 -4.948 -3.638 1.00 87.94 103 GLU A C 1
ATOM 770 O O . GLU A 1 103 ? 14.686 -4.305 -4.643 1.00 87.94 103 GLU A O 1
ATOM 775 N N . GLN A 1 104 ? 14.165 -6.269 -3.671 1.00 90.12 104 GLN A N 1
ATOM 776 C CA . GLN A 1 104 ? 14.229 -7.126 -4.862 1.00 90.12 104 GLN A CA 1
ATOM 777 C C . GLN A 1 104 ? 12.899 -7.857 -5.095 1.00 90.12 104 GLN A C 1
ATOM 779 O O . GLN A 1 104 ? 12.450 -7.969 -6.237 1.00 90.12 104 GLN A O 1
ATOM 78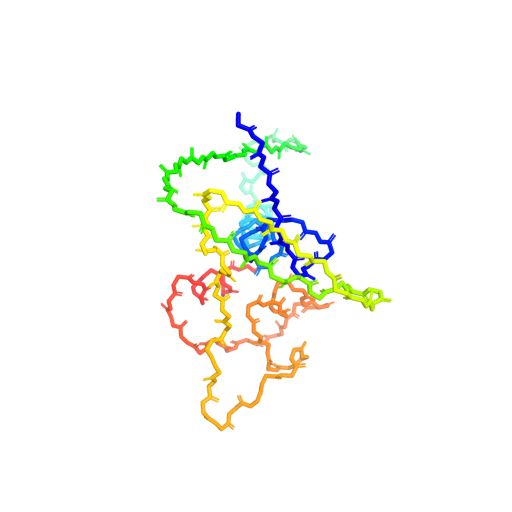4 N N . ILE A 1 105 ? 12.261 -8.334 -4.026 1.00 92.81 105 ILE A N 1
ATOM 785 C CA . ILE A 1 105 ? 10.932 -8.941 -4.027 1.00 92.81 105 ILE A CA 1
ATOM 786 C C . ILE A 1 105 ? 9.970 -7.914 -3.426 1.00 92.81 105 ILE A C 1
ATOM 788 O O . ILE A 1 105 ? 9.763 -7.850 -2.214 1.00 92.81 105 ILE A O 1
ATOM 792 N N . VAL A 1 106 ? 9.409 -7.077 -4.298 1.00 93.00 106 VAL A N 1
ATOM 793 C CA . VAL A 1 106 ? 8.533 -5.955 -3.931 1.00 93.00 106 VAL A CA 1
ATOM 794 C C . VAL A 1 106 ? 7.052 -6.338 -3.963 1.00 93.00 106 VAL A C 1
ATOM 796 O O . VAL A 1 106 ? 6.613 -7.127 -4.801 1.00 93.00 106 VAL A O 1
ATOM 799 N N . SER A 1 107 ? 6.257 -5.724 -3.086 1.00 93.94 107 SER A N 1
ATOM 800 C CA . SER A 1 107 ? 4.802 -5.649 -3.244 1.00 93.94 107 SER A CA 1
ATOM 801 C C . SER A 1 107 ? 4.431 -4.523 -4.221 1.00 93.94 107 SER A C 1
ATOM 803 O O . SER A 1 107 ? 5.294 -3.832 -4.770 1.00 93.94 107 SER A O 1
ATOM 805 N N . SER A 1 108 ? 3.133 -4.260 -4.406 1.00 89.88 108 SER A N 1
ATOM 806 C CA . SER A 1 108 ? 2.692 -3.037 -5.091 1.00 89.88 108 SER A CA 1
ATOM 807 C C . SER A 1 108 ? 3.220 -1.760 -4.419 1.00 89.88 108 SER A C 1
ATOM 809 O O . SER A 1 108 ? 3.385 -0.754 -5.095 1.00 89.88 108 SER A O 1
ATOM 811 N N . THR A 1 109 ? 3.527 -1.786 -3.118 1.00 91.00 109 THR A N 1
ATOM 812 C CA . THR A 1 109 ? 4.051 -0.625 -2.381 1.00 91.00 109 THR A CA 1
ATOM 813 C C . THR A 1 109 ? 5.491 -0.298 -2.785 1.00 91.00 109 THR A C 1
ATOM 815 O O . THR A 1 109 ? 5.773 0.838 -3.180 1.00 91.00 109 THR A O 1
ATOM 818 N N . GLY A 1 110 ? 6.398 -1.284 -2.749 1.00 88.25 110 GLY A N 1
ATOM 819 C CA . GLY A 1 110 ? 7.778 -1.112 -3.209 1.00 88.25 110 GLY A CA 1
ATOM 820 C C . GLY A 1 110 ? 7.869 -0.860 -4.714 1.00 88.25 110 GLY A C 1
ATOM 821 O O . GLY A 1 110 ? 8.649 -0.010 -5.142 1.00 88.25 110 GLY A O 1
ATOM 822 N N . ALA A 1 111 ? 7.012 -1.503 -5.517 1.00 89.12 111 ALA A N 1
ATOM 823 C CA . ALA A 1 111 ? 6.962 -1.305 -6.968 1.00 89.12 111 ALA A CA 1
ATOM 824 C C . ALA A 1 111 ? 6.653 0.151 -7.373 1.00 89.12 111 ALA A C 1
ATOM 826 O O . ALA A 1 111 ? 7.221 0.644 -8.349 1.00 89.12 111 ALA A O 1
ATOM 827 N N . LEU A 1 112 ? 5.805 0.855 -6.614 1.00 87.00 112 LEU A N 1
ATOM 828 C CA . LEU A 1 112 ? 5.504 2.282 -6.814 1.00 87.00 112 LEU A CA 1
ATOM 829 C C . LEU A 1 112 ? 6.649 3.220 -6.371 1.00 87.00 112 LEU A C 1
ATOM 831 O O . LEU A 1 112 ? 6.600 4.415 -6.656 1.00 87.00 112 LEU A O 1
ATOM 835 N N . SER A 1 113 ? 7.665 2.696 -5.675 1.00 85.31 113 SER A N 1
ATOM 836 C CA . SER A 1 113 ? 8.741 3.461 -5.019 1.00 85.31 113 SER A CA 1
ATOM 837 C C . SER A 1 113 ? 10.150 3.045 -5.481 1.00 85.31 113 SER A C 1
ATOM 839 O O . SER A 1 113 ? 11.142 3.307 -4.793 1.00 85.31 113 SER A O 1
ATOM 841 N N . LEU A 1 114 ? 10.263 2.375 -6.634 1.00 84.31 114 LEU A N 1
ATOM 842 C CA . LEU A 1 114 ? 11.529 1.847 -7.152 1.00 84.31 114 LEU A CA 1
ATOM 843 C C . LEU A 1 114 ? 12.557 2.961 -7.410 1.00 84.31 114 LEU A C 1
ATOM 845 O O . LEU A 1 114 ? 12.375 3.829 -8.260 1.00 84.31 114 LEU A O 1
ATOM 849 N N . LYS A 1 115 ? 13.708 2.877 -6.730 1.00 80.75 115 LYS A N 1
ATOM 850 C CA . LYS A 1 115 ? 14.820 3.851 -6.812 1.00 80.75 115 LYS A CA 1
ATOM 851 C C . LYS A 1 115 ? 15.480 3.941 -8.204 1.00 80.75 115 LYS A C 1
ATOM 853 O O . LYS A 1 115 ? 16.280 4.842 -8.441 1.00 80.75 115 LYS A O 1
ATOM 858 N N . LYS A 1 116 ? 15.214 2.981 -9.097 1.00 84.12 116 LYS A N 1
ATOM 859 C CA . LYS A 1 116 ? 15.713 2.900 -10.481 1.00 84.12 116 LYS A CA 1
ATOM 860 C C . LYS A 1 116 ? 14.793 2.002 -11.312 1.00 84.12 116 LYS A C 1
ATOM 862 O O . LYS A 1 116 ? 14.269 1.025 -10.783 1.00 84.12 116 LYS A O 1
ATOM 867 N N . VAL A 1 117 ? 14.675 2.272 -12.612 1.00 86.06 117 VAL A N 1
ATOM 868 C CA . VAL A 1 117 ? 13.995 1.364 -13.552 1.00 86.06 117 VAL A CA 1
ATOM 869 C C . VAL A 1 117 ? 14.801 0.054 -13.657 1.00 86.06 117 VAL A C 1
ATOM 871 O O . VAL A 1 117 ? 16.015 0.112 -13.891 1.00 86.06 117 VAL A O 1
ATOM 874 N N . PRO A 1 118 ? 14.189 -1.128 -13.457 1.00 86.00 118 PRO A N 1
ATOM 875 C CA . PRO A 1 118 ? 14.883 -2.407 -13.576 1.00 86.00 118 PRO A CA 1
ATOM 876 C C . PRO A 1 118 ? 15.151 -2.764 -15.048 1.00 86.00 118 PRO A C 1
ATOM 878 O O . PRO A 1 118 ? 14.373 -2.432 -15.935 1.00 86.00 118 PRO A O 1
ATOM 881 N N . LYS A 1 119 ? 16.246 -3.488 -15.327 1.00 90.88 119 LYS A N 1
ATOM 882 C CA . LYS A 1 119 ? 16.545 -3.982 -16.691 1.00 90.88 119 LYS A CA 1
ATOM 883 C C . LYS A 1 119 ? 15.623 -5.123 -17.134 1.00 90.88 119 LYS A C 1
ATOM 885 O O . LYS A 1 119 ? 15.441 -5.333 -18.327 1.00 90.88 119 LYS A O 1
ATOM 890 N N . GLN A 1 120 ? 15.117 -5.889 -16.172 1.00 92.06 120 GLN A N 1
ATOM 891 C CA . GLN A 1 120 ? 14.206 -7.016 -16.339 1.00 92.06 120 GLN A CA 1
ATOM 892 C C . GLN A 1 120 ? 13.293 -7.040 -15.110 1.00 92.06 120 GLN A C 1
ATOM 894 O O . GLN A 1 120 ? 13.767 -6.807 -13.998 1.00 92.06 120 GLN A O 1
ATOM 899 N N . MET A 1 121 ? 12.007 -7.315 -15.306 1.00 92.00 121 MET A N 1
ATOM 900 C CA . MET A 1 121 ? 11.001 -7.367 -14.246 1.00 92.00 121 MET A CA 1
ATOM 901 C C . MET A 1 121 ? 10.108 -8.586 -14.477 1.00 92.00 121 MET A C 1
ATOM 903 O O . MET A 1 121 ? 9.778 -8.908 -15.617 1.00 92.00 121 MET A O 1
ATOM 907 N N . ILE A 1 122 ? 9.737 -9.271 -13.397 1.00 93.88 122 ILE A N 1
ATOM 908 C CA . ILE A 1 122 ? 8.812 -10.408 -13.407 1.00 93.88 122 ILE A CA 1
ATOM 909 C C . ILE A 1 122 ? 7.666 -10.045 -12.468 1.00 93.88 122 ILE A C 1
ATOM 911 O O . ILE A 1 122 ? 7.910 -9.620 -11.342 1.00 93.88 122 ILE A O 1
ATOM 915 N N . VAL A 1 123 ? 6.424 -10.213 -12.924 1.00 93.00 123 VAL A N 1
ATOM 916 C CA . VAL A 1 123 ? 5.223 -9.940 -12.125 1.00 93.00 123 VAL A CA 1
ATOM 917 C C . VAL A 1 123 ? 4.421 -11.223 -11.958 1.00 93.00 123 VAL A C 1
ATOM 919 O O . VAL A 1 123 ? 3.975 -11.834 -12.929 1.00 93.00 123 VAL A O 1
ATOM 922 N N . ILE A 1 124 ? 4.246 -11.637 -10.704 1.00 92.06 124 ILE A N 1
ATOM 923 C CA . ILE A 1 124 ? 3.507 -12.844 -10.333 1.00 92.06 124 ILE A CA 1
ATOM 924 C C . ILE A 1 124 ? 2.035 -12.463 -10.135 1.00 92.06 124 ILE A C 1
ATOM 926 O O . ILE A 1 124 ? 1.632 -12.016 -9.065 1.00 92.06 124 ILE A O 1
ATOM 930 N N . GLY A 1 125 ? 1.238 -12.636 -11.193 1.00 89.19 125 GLY A N 1
ATOM 931 C CA . GLY A 1 125 ? -0.213 -12.419 -11.187 1.00 89.19 125 GLY A CA 1
ATOM 932 C C . GLY A 1 125 ? -0.672 -11.365 -12.196 1.00 89.19 125 GLY A C 1
ATOM 933 O O . GLY A 1 125 ? -0.564 -10.167 -11.955 1.00 89.19 125 GLY A O 1
ATOM 934 N N . ALA A 1 126 ? -1.268 -11.812 -13.304 1.00 92.94 126 ALA A N 1
ATOM 935 C CA . ALA A 1 126 ? -1.776 -10.961 -14.388 1.00 92.94 126 ALA A CA 1
ATOM 936 C C . ALA A 1 126 ? -3.163 -10.333 -14.098 1.00 92.94 126 ALA A C 1
ATOM 938 O O . ALA A 1 126 ? -3.999 -10.208 -14.989 1.00 92.94 126 ALA A O 1
ATOM 939 N N . GLY A 1 127 ? -3.433 -9.978 -12.837 1.00 90.06 127 GLY A N 1
ATOM 940 C CA . GLY A 1 127 ? -4.613 -9.191 -12.459 1.00 90.06 127 GLY A CA 1
ATOM 941 C C . GLY A 1 127 ? -4.394 -7.693 -12.692 1.00 90.06 127 GLY A C 1
ATOM 942 O O . GLY A 1 127 ? -3.269 -7.276 -12.948 1.00 90.06 127 GLY A O 1
ATOM 943 N N . VAL A 1 128 ? -5.450 -6.882 -12.529 1.00 92.75 128 VAL A N 1
ATOM 944 C CA . VAL A 1 128 ? -5.462 -5.428 -12.824 1.00 92.75 128 VAL A CA 1
ATOM 945 C C . VAL A 1 128 ? -4.213 -4.699 -12.315 1.00 92.75 128 VAL A C 1
ATOM 947 O O . VAL A 1 128 ? -3.543 -4.029 -13.095 1.00 92.75 128 VAL A O 1
ATOM 950 N N . ILE A 1 129 ? -3.847 -4.888 -11.040 1.00 88.75 129 ILE A N 1
ATOM 951 C CA . ILE A 1 129 ? -2.635 -4.286 -10.463 1.00 88.75 129 ILE A CA 1
ATOM 952 C C . ILE A 1 129 ? -1.394 -4.747 -11.237 1.00 88.75 129 ILE A C 1
ATOM 954 O O . ILE A 1 129 ? -0.664 -3.911 -11.747 1.00 88.75 129 ILE A O 1
ATOM 958 N N . GLY A 1 130 ? -1.174 -6.055 -11.392 1.00 89.12 130 GLY A N 1
ATOM 959 C CA . GLY A 1 130 ? -0.005 -6.590 -12.096 1.00 89.12 130 GLY A CA 1
ATOM 960 C C . GLY A 1 130 ? 0.111 -6.113 -13.548 1.00 89.12 130 GLY A C 1
ATOM 961 O O . GLY A 1 130 ? 1.202 -5.742 -13.973 1.00 89.12 130 GLY A O 1
ATOM 962 N N . THR A 1 131 ? -1.003 -6.038 -14.285 1.00 89.94 131 THR A N 1
ATOM 963 C CA . THR A 1 131 ? -1.030 -5.474 -15.648 1.00 89.94 131 THR A CA 1
ATOM 964 C C . THR A 1 131 ? -0.722 -3.977 -15.675 1.00 89.94 131 THR A C 1
ATOM 966 O O . THR A 1 131 ? -0.083 -3.499 -16.608 1.00 89.94 131 THR A O 1
ATOM 969 N N . GLU A 1 132 ? -1.115 -3.233 -14.641 1.00 86.94 132 GLU A N 1
ATOM 970 C CA . GLU A 1 132 ? -0.762 -1.821 -14.498 1.00 86.94 132 GLU A CA 1
ATOM 971 C C . GLU A 1 132 ? 0.724 -1.634 -14.146 1.00 86.94 132 GLU A C 1
ATOM 973 O O . GLU A 1 132 ? 1.372 -0.770 -14.732 1.00 86.94 132 GLU A O 1
ATOM 978 N N . LEU A 1 133 ? 1.295 -2.469 -13.267 1.00 86.12 133 LEU A N 1
ATOM 979 C CA . LEU A 1 133 ? 2.706 -2.361 -12.867 1.00 86.12 133 LEU A CA 1
ATOM 980 C C . LEU A 1 133 ? 3.697 -2.693 -13.999 1.00 86.12 133 LEU A C 1
ATOM 982 O O . LEU A 1 133 ? 4.802 -2.166 -13.991 1.00 86.12 133 LEU A O 1
ATOM 986 N N . VAL A 1 134 ? 3.332 -3.542 -14.972 1.00 86.00 134 VAL A N 1
ATOM 987 C CA . VAL A 1 134 ? 4.187 -3.834 -16.151 1.00 86.00 134 VAL A CA 1
ATOM 988 C C . VAL A 1 134 ? 4.049 -2.816 -17.290 1.00 86.00 134 VAL A C 1
ATOM 990 O O . VAL A 1 134 ? 4.708 -2.967 -18.316 1.00 86.00 134 VAL A O 1
ATOM 993 N N . THR A 1 135 ? 3.173 -1.817 -17.147 1.00 77.94 135 THR A N 1
ATOM 994 C CA . THR A 1 135 ? 2.878 -0.831 -18.203 1.00 77.94 135 THR A CA 1
ATOM 995 C C . THR A 1 135 ? 3.675 0.475 -18.042 1.00 77.94 135 THR A C 1
ATOM 997 O O . THR A 1 135 ? 3.694 1.278 -18.977 1.00 77.94 135 THR A O 1
ATOM 1000 N N . TYR A 1 136 ? 4.324 0.710 -16.890 1.00 69.31 136 TYR A N 1
ATOM 1001 C CA . TYR A 1 136 ? 5.033 1.963 -16.584 1.00 69.31 136 TYR A CA 1
ATOM 1002 C C . TYR A 1 136 ? 6.565 1.901 -16.687 1.00 69.31 136 TYR A C 1
ATOM 1004 O O . TYR A 1 136 ? 7.130 2.998 -16.904 1.00 69.31 136 TYR A O 1
#

Solvent-accessible surface area (backbone atoms only — not comparable to full-atom values): 9451 Å² total; per-residue (Å²): 134,92,85,85,86,89,74,94,58,100,61,84,65,57,59,49,56,73,56,32,59,50,54,49,53,51,46,45,54,49,33,49,51,49,49,34,53,77,73,43,57,42,68,79,64,77,72,84,90,87,95,92,92,93,90,94,91,91,90,93,74,75,56,80,46,76,47,78,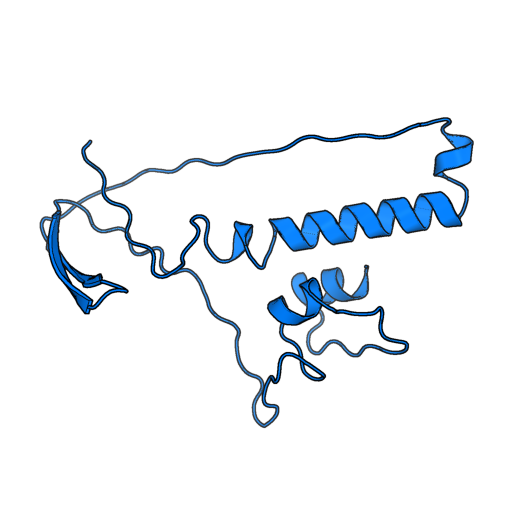44,78,44,97,87,61,62,76,48,78,49,79,34,53,51,78,81,92,77,90,78,84,81,85,83,80,54,90,96,53,80,75,72,55,79,87,41,52,51,72,56,32,64,78,63,58,95,62,89,70,96,72,88,84,77,96,51,89,46,74,68,42,55,53,69,77,68,86

Sequence (136 aa):
MRTVCVEKSPTLGGTCLNVGCIPSKSLLNNSLYYHMAKHGELSSRGCTLYAVFFRVLSLPHAQNAVVTVKLSKGGEEQIVTRNILVASGSEVTPFPGIPIDEEQIVSSTGALSLKKVPKQMIVIGAGVIGTELVTY

Secondary structure (DSSP, 8-state):
-------SSSSSSHHHHHSSHHHHHHHHHHHHHHHHHHTTTTGGGT------------------EEEEEE-TTS-EEEEEES---------PPPBTTB---SSSS--HHHHTT-SS--SS---S--SHHHHHHT--

pLDDT: mean 75.68, std 19.53, range [20.62, 93.94]

Radius of gyration: 20.61 Å; Cα contacts (8 Å, |Δi|>4): 104; chains: 1; bounding box: 43×42×60 Å

Nearest PDB structures (foldseek):
  2ivq-assembly1_D  TM=2.559E-01  e=1.228E+00  Escherichia coli
  8tpu-assembly1_Ai  TM=3.695E-01  e=5.270E+00  Plasmodium falciparum 3D7
  8dy7-assembly1_G  TM=3.230E-01  e=8.211E+00  Streptomyces venezuelae

Foldseek 3Di:
DDDDDDDPDPDDDPCCCPQHVNLLVVVLVVVVVVVCVVVCVVVVVPDDDDDDDDDDDDDFAFQWDWDWDADPVGDIDIDTDGGDDDDRDDDDDDDPPDDQPLQQRNDSRSLSVPPDDDPDDDFDDPDPSSVSSVND

Mean predicted aligned error: 10.41 Å

InterPro domains:
  IPR012999 Pyridine nucleotide-disulphide oxidoreductase, class I, active site [PS00076] (13-23)
  IPR023753 FAD/NAD(P)-binding domain [PF07992] (2-133)
  IPR036188 FAD/NAD(P)-binding domain superfamily [G3DSA:3.50.50.60] (1-63)
  IPR036188 FAD/NAD(P)-binding domain superfamily [G3DSA:3.50.50.60] (65-92)
  IPR036188 FAD/NAD(P)-binding domain superfamily [G3DSA:3.50.50.60] (93-133)
  IPR036188 FAD/NAD(P)-binding domain superfamily [SSF51905] (2-135)
  IPR050151 Class-I pyridine nucleotide-disulfide oxidoreductase [PTHR22912] (68-133)

Organism: NCBI:txid637853